Protein AF-A0AA96W6Y9-F1 (afdb_monomer_lite)

Sequence (75 aa):
MRKVQPVVVLGRLGVLLTTPAGAEAQGAGQDTGRDISRDTLAAVVGWTPTLHQKIDSAGKADREVARGAGAGRIR

Structure (mmCIF, N/CA/C/O backbone):
data_AF-A0AA96W6Y9-F1
#
_entry.id   AF-A0AA96W6Y9-F1
#
loop_
_atom_site.group_PDB
_atom_site.id
_atom_site.type_symbol
_atom_site.label_atom_id
_atom_site.label_alt_id
_atom_site.label_comp_id
_atom_site.label_asym_id
_atom_site.label_entity_id
_atom_site.label_seq_id
_atom_site.pdbx_PDB_ins_code
_atom_site.Cartn_x
_atom_site.Cartn_y
_atom_site.Cartn_z
_atom_site.occupancy
_atom_site.B_iso_or_equiv
_atom_site.auth_seq_id
_atom_site.auth_comp_id
_atom_site.auth_asym_id
_atom_site.auth_atom_id
_atom_site.pdbx_PDB_model_num
ATOM 1 N N . MET A 1 1 ? -18.011 51.072 -89.137 1.00 47.66 1 MET A N 1
ATOM 2 C CA . MET A 1 1 ? -17.325 51.026 -87.826 1.00 47.66 1 MET A CA 1
ATOM 3 C C . MET A 1 1 ? -18.154 50.176 -86.872 1.00 47.66 1 MET A C 1
ATOM 5 O O . MET A 1 1 ? -19.194 50.631 -86.415 1.00 47.66 1 MET A O 1
ATOM 9 N N . ARG A 1 2 ? -17.767 48.918 -86.638 1.00 45.62 2 ARG A N 1
ATOM 10 C CA . ARG A 1 2 ? -18.434 48.020 -85.680 1.00 45.62 2 ARG A CA 1
ATOM 11 C C . ARG A 1 2 ? -17.360 47.428 -84.775 1.00 45.62 2 ARG A C 1
ATOM 13 O O . ARG A 1 2 ? -16.479 46.721 -85.249 1.00 45.62 2 ARG A O 1
ATOM 20 N N . LYS A 1 3 ? -17.404 47.811 -83.498 1.00 49.31 3 LYS A N 1
ATOM 21 C CA . LYS A 1 3 ? -16.539 47.307 -82.430 1.00 49.31 3 LYS A CA 1
ATOM 22 C C . LYS A 1 3 ? -16.962 45.867 -82.137 1.00 49.31 3 LYS A C 1
ATOM 24 O O . LYS A 1 3 ? -18.085 45.652 -81.696 1.00 49.31 3 LYS A O 1
ATOM 29 N N . VAL A 1 4 ? -16.086 44.906 -82.404 1.00 52.03 4 VAL A N 1
ATOM 30 C CA . VAL A 1 4 ? -16.250 43.516 -81.968 1.00 52.03 4 VAL A CA 1
ATOM 31 C C . VAL A 1 4 ? -15.345 43.354 -80.755 1.00 52.03 4 VAL A C 1
ATOM 33 O O . VAL A 1 4 ? -14.128 43.415 -80.892 1.00 52.03 4 VAL A O 1
ATOM 36 N N . GLN A 1 5 ? -15.927 43.235 -79.563 1.00 48.34 5 GLN A N 1
ATOM 37 C CA . GLN A 1 5 ? -15.190 42.793 -78.383 1.00 48.34 5 GLN A CA 1
ATOM 38 C C . GLN A 1 5 ? -15.383 41.285 -78.240 1.00 48.34 5 GLN A C 1
ATOM 40 O O . GLN A 1 5 ? -16.524 40.855 -78.052 1.00 48.34 5 GLN A O 1
ATOM 45 N N . PRO A 1 6 ? -14.320 40.470 -78.332 1.00 43.97 6 PRO A N 1
ATOM 46 C CA . PRO A 1 6 ? -14.422 39.077 -77.969 1.00 43.97 6 PRO A CA 1
ATOM 47 C C . PRO A 1 6 ? -14.094 38.880 -76.483 1.00 43.97 6 PRO A C 1
ATOM 49 O O . PRO A 1 6 ? -12.989 39.146 -76.026 1.00 43.97 6 PRO A O 1
ATOM 52 N N . VAL A 1 7 ? -15.081 38.299 -75.801 1.00 46.19 7 VAL A N 1
ATOM 53 C CA . VAL A 1 7 ? -14.902 37.132 -74.928 1.00 46.19 7 VAL A CA 1
ATOM 54 C C . VAL A 1 7 ? -14.397 37.399 -73.502 1.00 46.19 7 VAL A C 1
ATOM 56 O O . VAL A 1 7 ? -13.211 37.438 -73.194 1.00 46.19 7 VAL A O 1
ATOM 59 N N . VAL A 1 8 ? -15.379 37.435 -72.597 1.00 50.19 8 VAL A N 1
ATOM 60 C CA . VAL A 1 8 ? -15.269 36.996 -71.202 1.00 50.19 8 VAL A CA 1
ATOM 61 C C . VAL A 1 8 ? -15.021 35.483 -71.191 1.00 50.19 8 VAL A C 1
ATOM 63 O O . VAL A 1 8 ? -15.934 34.714 -71.473 1.00 50.19 8 VAL A O 1
ATOM 66 N N . VAL A 1 9 ? -13.810 35.053 -70.834 1.00 41.78 9 VAL A N 1
ATOM 67 C CA . VAL A 1 9 ? -13.541 33.718 -70.268 1.00 41.78 9 VAL A CA 1
ATOM 68 C C . VAL A 1 9 ? -12.538 33.912 -69.136 1.00 41.78 9 VAL A C 1
ATOM 70 O O . VAL A 1 9 ? -11.331 33.857 -69.334 1.00 41.78 9 VAL A O 1
ATOM 73 N N . LEU A 1 10 ? -13.045 34.163 -67.929 1.00 46.47 10 LEU A N 1
ATOM 74 C CA . LEU A 1 10 ? -12.273 33.995 -66.700 1.00 46.47 10 LEU A CA 1
ATOM 75 C C . LEU A 1 10 ? -12.734 32.685 -66.053 1.00 46.47 10 LEU A C 1
ATOM 77 O O . LEU A 1 10 ? -13.495 32.661 -65.090 1.00 46.47 10 LEU A O 1
ATOM 81 N N . GLY A 1 11 ? -12.347 31.577 -66.685 1.00 42.50 11 GLY A N 1
ATOM 82 C CA . GLY A 1 11 ? -12.607 30.219 -66.223 1.00 42.50 11 GLY A CA 1
ATOM 83 C C . GLY A 1 11 ? -11.372 29.626 -65.547 1.00 42.50 11 GLY A C 1
ATOM 84 O O . GLY A 1 11 ? -10.366 29.394 -66.202 1.00 42.50 11 GLY A O 1
ATOM 85 N N . ARG A 1 12 ? -11.483 29.365 -64.238 1.00 57.06 12 ARG A N 1
ATOM 86 C CA . ARG A 1 12 ? -10.785 28.313 -63.466 1.00 57.06 12 ARG A CA 1
ATOM 87 C C . ARG A 1 12 ? -9.302 28.043 -63.791 1.00 57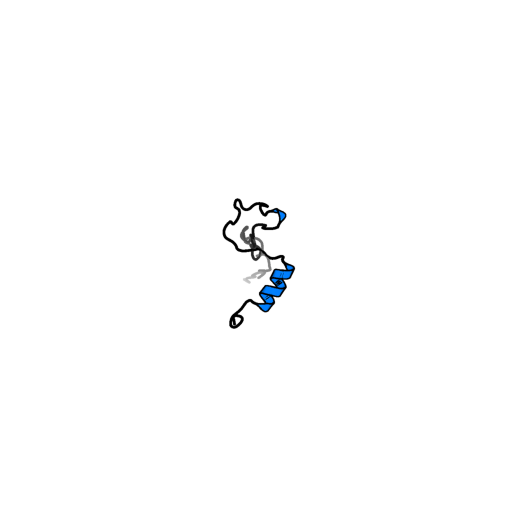.06 12 ARG A C 1
ATOM 89 O O . ARG A 1 12 ? -8.956 26.934 -64.184 1.00 57.06 12 ARG A O 1
ATOM 96 N N . LEU A 1 13 ? -8.407 28.981 -63.485 1.00 51.25 13 LEU A N 1
ATOM 97 C CA . LEU A 1 13 ? -6.986 28.651 -63.305 1.00 51.25 13 LEU A CA 1
ATOM 98 C C . LEU A 1 13 ? -6.346 29.570 -62.256 1.00 51.25 13 LEU A C 1
ATOM 100 O O . LEU A 1 13 ? -5.629 30.509 -62.575 1.00 51.25 13 LEU A O 1
ATOM 104 N N . GLY A 1 14 ? -6.678 29.342 -60.985 1.00 46.03 14 GLY A N 1
ATOM 105 C CA . GLY A 1 14 ? -6.240 30.198 -59.877 1.00 46.03 14 GLY A CA 1
ATOM 106 C C . GLY A 1 14 ? -6.146 29.479 -58.533 1.00 46.03 14 GLY A C 1
ATOM 107 O O . GLY A 1 14 ? -6.416 30.087 -57.507 1.00 46.03 14 GLY A O 1
ATOM 108 N N . VAL A 1 15 ? -5.808 28.185 -58.524 1.00 56.78 15 VAL A N 1
ATOM 109 C CA . VAL A 1 15 ? -5.532 27.427 -57.290 1.00 56.78 15 VAL A CA 1
ATOM 110 C C . VAL A 1 15 ? -4.300 26.554 -57.519 1.00 56.78 15 VAL A C 1
ATOM 112 O O . VAL A 1 15 ? -4.429 25.362 -57.770 1.00 56.78 15 VAL A O 1
ATOM 115 N N . LEU A 1 16 ? -3.098 27.142 -57.503 1.00 54.72 16 LEU A N 1
ATOM 116 C CA . LEU A 1 16 ? -1.877 26.323 -57.433 1.00 54.72 16 LEU A CA 1
ATOM 117 C C . LEU A 1 16 ? -0.638 26.974 -56.791 1.00 54.72 16 LEU A C 1
ATOM 119 O O . LEU A 1 16 ? 0.413 26.351 -56.834 1.00 54.72 16 LEU A O 1
ATOM 123 N N . LEU A 1 17 ? -0.671 28.190 -56.223 1.00 57.78 17 LEU A N 1
ATOM 124 C CA . LEU A 1 17 ? 0.610 28.865 -55.918 1.00 57.78 17 LEU A CA 1
ATOM 125 C C . LEU A 1 17 ? 0.806 29.523 -54.551 1.00 57.78 17 LEU A C 1
ATOM 127 O O . LEU A 1 17 ? 1.806 30.210 -54.385 1.00 57.78 17 LEU A O 1
ATOM 131 N N . THR A 1 18 ? -0.030 29.296 -53.536 1.00 57.16 18 THR A N 1
ATOM 132 C CA . THR A 1 18 ? 0.328 29.811 -52.197 1.00 57.16 18 THR A CA 1
ATOM 133 C C . THR A 1 18 ? -0.397 29.115 -51.045 1.00 57.16 18 THR A C 1
ATOM 135 O O . THR A 1 18 ? -1.008 29.734 -50.181 1.00 57.16 18 THR A O 1
ATOM 138 N N . THR A 1 19 ? -0.314 27.786 -50.980 1.00 61.66 19 THR A N 1
ATOM 139 C CA . THR A 1 19 ? -0.262 27.183 -49.642 1.00 61.66 19 THR A CA 1
ATOM 140 C C . THR A 1 19 ? 1.142 27.499 -49.126 1.00 61.66 19 THR A C 1
ATOM 142 O O . THR A 1 19 ? 2.098 27.114 -49.806 1.00 61.66 19 THR A O 1
ATOM 145 N N . PRO A 1 20 ? 1.333 28.235 -48.015 1.00 57.12 20 PRO A N 1
ATOM 146 C CA . PRO A 1 20 ? 2.659 28.325 -47.428 1.00 57.12 20 PRO A CA 1
ATOM 147 C C . PRO A 1 20 ? 3.136 26.894 -47.166 1.00 57.12 20 PRO A C 1
ATOM 149 O O . PRO A 1 20 ? 2.452 26.113 -46.501 1.00 57.12 20 PRO A O 1
ATOM 152 N N . ALA A 1 21 ? 4.284 26.535 -47.736 1.00 61.25 21 ALA A N 1
ATOM 153 C CA . ALA A 1 21 ? 5.042 25.385 -47.274 1.00 61.25 21 ALA A CA 1
ATOM 154 C C . ALA A 1 21 ? 5.340 25.650 -45.789 1.00 61.25 21 ALA A C 1
ATOM 156 O O . ALA A 1 21 ? 6.137 26.527 -45.472 1.00 61.25 21 ALA A O 1
ATOM 157 N N . GLY A 1 22 ? 4.580 25.013 -44.898 1.00 58.91 22 GLY A N 1
ATOM 158 C CA . GLY A 1 22 ? 4.555 25.349 -43.470 1.00 58.91 22 GLY A CA 1
ATOM 159 C C . GLY A 1 22 ? 3.178 25.275 -42.802 1.00 58.91 22 GLY A C 1
ATOM 160 O O . GLY A 1 22 ? 3.076 25.530 -41.610 1.00 58.91 22 GLY A O 1
ATOM 161 N N . ALA A 1 23 ? 2.107 24.904 -43.513 1.00 55.66 23 ALA A N 1
ATOM 162 C CA . ALA A 1 23 ? 0.887 24.414 -42.864 1.00 55.66 23 ALA A CA 1
ATOM 163 C C . ALA A 1 23 ? 1.040 22.922 -42.524 1.00 55.66 23 ALA A C 1
ATOM 165 O O . ALA A 1 23 ? 0.301 22.066 -43.009 1.00 55.66 23 ALA A O 1
ATOM 166 N N . GLU A 1 24 ? 2.040 22.602 -41.707 1.00 56.62 24 GLU A N 1
ATOM 167 C CA . GLU A 1 24 ? 1.994 21.380 -40.924 1.00 56.62 24 GLU A CA 1
ATOM 168 C C . GLU A 1 24 ? 0.797 21.513 -39.988 1.00 56.62 24 GLU A C 1
ATOM 170 O O . GLU A 1 24 ? 0.787 22.322 -39.061 1.00 56.62 24 GLU A O 1
ATOM 175 N N . ALA A 1 25 ? -0.264 20.761 -40.283 1.00 53.75 25 ALA A N 1
ATOM 176 C CA . ALA A 1 25 ? -1.256 20.429 -39.283 1.00 53.75 25 ALA A CA 1
ATOM 177 C C . ALA A 1 25 ? -0.484 19.720 -38.171 1.00 53.75 25 ALA A C 1
ATOM 179 O O . ALA A 1 25 ? -0.235 18.517 -38.247 1.00 53.75 25 ALA A O 1
ATOM 180 N N . GLN A 1 26 ? -0.016 20.502 -37.197 1.00 52.91 26 GLN A N 1
ATOM 181 C CA . GLN A 1 26 ? 0.531 20.007 -35.951 1.00 52.91 26 GLN A CA 1
ATOM 182 C C . GLN A 1 26 ? -0.550 19.103 -35.395 1.00 52.91 26 GLN A C 1
ATOM 184 O O . GL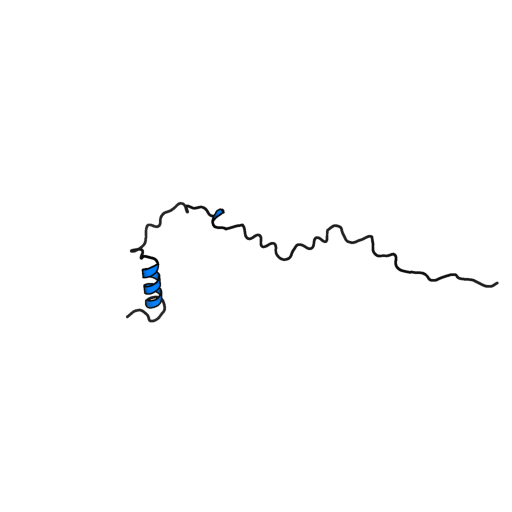N A 1 26 ? -1.637 19.560 -35.031 1.00 52.91 26 GLN A O 1
ATOM 189 N N . GLY A 1 27 ? -0.276 17.802 -35.503 1.00 52.91 27 GLY A N 1
ATOM 190 C CA . GLY A 1 27 ? -1.175 16.754 -35.081 1.00 52.91 27 GLY A CA 1
ATOM 191 C C . GLY A 1 27 ? -1.720 17.123 -33.716 1.00 52.91 27 GLY A C 1
ATOM 192 O O . GLY A 1 27 ? -0.977 17.554 -32.833 1.00 52.91 27 GLY A O 1
ATOM 193 N N . ALA A 1 28 ? -3.039 17.023 -33.601 1.00 52.88 28 ALA A N 1
ATOM 194 C CA . ALA A 1 28 ? -3.758 17.151 -32.354 1.00 52.88 28 ALA A CA 1
ATOM 195 C C . ALA A 1 28 ? -2.954 16.489 -31.229 1.00 52.88 28 ALA A C 1
ATOM 197 O O . ALA A 1 28 ? -2.688 15.295 -31.303 1.00 52.88 28 ALA A O 1
ATOM 198 N N . GLY A 1 29 ? -2.543 17.295 -30.245 1.00 55.50 29 GLY A N 1
ATOM 199 C CA . GLY A 1 29 ? -1.914 16.851 -29.007 1.00 55.50 29 GLY A CA 1
ATOM 200 C C . GLY A 1 29 ? -0.835 15.795 -29.205 1.00 55.50 29 GLY A C 1
ATOM 201 O O . GLY A 1 29 ? -1.088 14.608 -29.016 1.00 55.50 29 GLY A O 1
ATOM 202 N N . GLN A 1 30 ? 0.396 16.220 -29.481 1.00 57.62 30 GLN A N 1
ATOM 203 C CA . GLN A 1 30 ? 1.532 15.395 -29.101 1.00 57.62 30 GLN A CA 1
ATOM 204 C C . GLN A 1 30 ? 1.531 15.368 -27.568 1.00 57.62 30 GLN A C 1
ATOM 206 O O . GLN A 1 30 ? 2.096 16.241 -26.914 1.00 57.62 30 GLN A O 1
ATOM 211 N N . ASP A 1 31 ? 0.795 14.412 -26.998 1.00 58.97 31 ASP A N 1
ATOM 212 C CA . ASP A 1 31 ? 1.001 13.948 -25.639 1.00 58.97 31 ASP A CA 1
ATOM 213 C C . ASP A 1 31 ? 2.438 13.436 -25.613 1.00 58.97 31 ASP A C 1
ATOM 215 O O . ASP A 1 31 ? 2.732 12.272 -25.869 1.00 58.97 31 ASP A O 1
ATOM 219 N N . THR A 1 32 ? 3.376 14.350 -25.379 1.00 60.19 32 THR A N 1
ATOM 220 C CA . THR A 1 32 ? 4.769 14.031 -25.093 1.00 60.19 32 THR A CA 1
ATOM 221 C C . THR A 1 32 ? 4.872 13.461 -23.683 1.00 60.19 32 THR A C 1
ATOM 223 O O . THR A 1 32 ? 5.851 13.748 -22.987 1.00 60.19 32 THR A O 1
ATOM 226 N N . GLY A 1 33 ? 3.854 12.726 -23.216 1.00 63.53 33 GLY A N 1
ATOM 227 C CA . GLY A 1 33 ? 3.951 11.814 -22.102 1.00 63.53 33 GLY A CA 1
ATOM 228 C C . GLY A 1 33 ? 5.218 11.027 -22.342 1.00 63.53 33 GLY A C 1
ATOM 229 O O . GLY A 1 33 ? 5.283 10.184 -23.235 1.00 63.53 33 GLY A O 1
ATOM 230 N N . ARG A 1 34 ? 6.286 11.406 -21.627 1.00 71.38 34 ARG A N 1
ATOM 231 C CA . ARG A 1 34 ? 7.522 10.635 -21.652 1.00 71.38 34 ARG A CA 1
ATOM 232 C C . ARG A 1 34 ? 7.080 9.211 -21.403 1.00 71.38 34 ARG A C 1
ATOM 234 O O . ARG A 1 34 ? 6.291 8.999 -20.484 1.00 71.38 34 ARG A O 1
ATOM 241 N N . ASP A 1 35 ? 7.548 8.286 -22.227 1.00 69.12 35 ASP A N 1
ATOM 242 C CA . ASP A 1 35 ? 7.318 6.874 -21.992 1.00 69.12 35 ASP A CA 1
ATOM 243 C C . ASP A 1 35 ? 7.798 6.561 -20.566 1.00 69.12 35 ASP A C 1
ATOM 245 O O . ASP A 1 35 ? 8.997 6.520 -20.295 1.00 69.12 35 ASP A O 1
ATOM 249 N N . ILE A 1 36 ? 6.844 6.472 -19.637 1.00 77.62 36 ILE A N 1
ATOM 250 C CA . ILE A 1 36 ? 7.008 6.068 -18.237 1.00 77.62 36 ILE A CA 1
ATOM 251 C C . ILE A 1 36 ? 6.446 4.657 -18.062 1.00 77.62 36 ILE A C 1
ATOM 253 O O . ILE A 1 36 ? 5.864 4.326 -17.024 1.00 77.62 36 ILE A O 1
ATOM 257 N N . SER A 1 37 ? 6.556 3.829 -19.104 1.00 82.88 37 SER A N 1
ATOM 258 C CA . SER A 1 37 ? 6.289 2.406 -18.995 1.00 82.88 37 SER A CA 1
ATOM 259 C C . SER A 1 37 ? 7.149 1.784 -17.896 1.00 82.88 37 SER A C 1
ATOM 261 O O . SER A 1 37 ? 8.167 2.313 -17.449 1.00 82.88 37 SER A O 1
ATOM 263 N N . ARG A 1 38 ? 6.729 0.605 -17.441 1.00 80.56 38 ARG A N 1
ATOM 264 C CA . ARG A 1 38 ? 7.516 -0.191 -16.495 1.00 80.56 38 ARG A CA 1
ATOM 265 C C . ARG A 1 38 ? 8.959 -0.379 -16.977 1.00 80.56 38 ARG A C 1
ATOM 267 O O . ARG A 1 38 ? 9.860 -0.409 -16.147 1.00 80.56 38 ARG A O 1
ATOM 274 N N . ASP A 1 39 ? 9.149 -0.481 -18.290 1.00 85.94 39 ASP A N 1
ATOM 275 C CA . ASP A 1 39 ? 10.437 -0.763 -18.918 1.00 85.94 39 ASP A CA 1
ATOM 276 C C . ASP A 1 39 ? 11.383 0.447 -18.882 1.00 85.94 39 ASP A C 1
ATOM 278 O O . ASP A 1 39 ? 12.602 0.277 -18.905 1.00 85.94 39 ASP A O 1
ATOM 282 N N . THR A 1 40 ? 10.845 1.664 -18.764 1.00 86.44 40 THR A N 1
ATOM 283 C CA . THR A 1 40 ? 11.624 2.905 -18.636 1.00 86.44 40 THR A CA 1
ATOM 284 C C . THR A 1 40 ? 11.765 3.384 -17.185 1.00 86.44 40 THR A C 1
ATOM 286 O O . THR A 1 40 ? 12.457 4.373 -16.927 1.00 86.44 40 THR A O 1
ATOM 289 N N . LEU A 1 41 ? 11.152 2.689 -16.216 1.00 89.00 41 LEU A N 1
ATOM 290 C CA . LEU A 1 41 ? 11.214 3.026 -14.793 1.00 89.00 41 LEU A CA 1
ATOM 291 C C . LEU A 1 41 ? 12.439 2.403 -14.107 1.00 89.00 41 LEU A C 1
ATOM 293 O O . LEU A 1 41 ? 12.714 1.210 -14.228 1.00 89.00 41 LEU A O 1
ATOM 297 N N . ALA A 1 42 ? 13.154 3.202 -13.309 1.00 90.19 42 ALA A N 1
ATOM 298 C CA . ALA A 1 42 ? 14.245 2.691 -12.486 1.00 90.19 42 ALA A CA 1
ATOM 299 C C . ALA A 1 42 ? 13.717 1.667 -11.465 1.00 90.19 42 ALA A C 1
ATOM 301 O O . ALA A 1 42 ? 12.788 1.947 -10.709 1.00 90.19 42 ALA A O 1
ATOM 302 N N . ALA A 1 43 ? 14.354 0.496 -11.399 1.00 90.69 43 ALA A N 1
ATOM 303 C CA . ALA A 1 43 ? 13.969 -0.562 -10.463 1.00 90.69 43 ALA A CA 1
ATOM 304 C C . ALA A 1 43 ? 14.255 -0.213 -8.987 1.00 90.69 43 ALA A C 1
ATOM 306 O O . ALA A 1 43 ? 13.715 -0.848 -8.083 1.00 90.69 43 ALA A O 1
ATOM 307 N N . VAL A 1 44 ? 15.123 0.772 -8.731 1.00 92.69 44 VAL A N 1
ATOM 308 C CA . VAL A 1 44 ? 15.597 1.152 -7.394 1.00 92.69 44 VAL A CA 1
ATOM 309 C C . VAL A 1 44 ? 15.462 2.660 -7.206 1.00 92.69 44 VAL A C 1
ATOM 311 O O . VAL A 1 44 ? 15.845 3.435 -8.077 1.00 92.69 44 VAL A O 1
ATOM 314 N N . VAL A 1 45 ? 14.954 3.071 -6.039 1.00 93.94 45 VAL A N 1
ATOM 315 C CA . VAL A 1 45 ? 14.642 4.479 -5.711 1.00 93.94 45 VAL A CA 1
ATOM 316 C C . VAL A 1 45 ? 15.696 5.179 -4.838 1.00 93.94 45 VAL A C 1
ATOM 318 O O . VAL A 1 45 ? 15.527 6.339 -4.481 1.00 93.94 45 VAL A O 1
ATOM 321 N N . GLY A 1 46 ? 16.783 4.491 -4.476 1.00 96.69 46 GLY A N 1
ATOM 322 C CA . GLY A 1 46 ? 17.954 5.087 -3.813 1.00 96.69 46 GLY A CA 1
ATOM 323 C C . GLY A 1 46 ? 17.863 5.279 -2.294 1.00 96.69 46 GLY A C 1
ATOM 324 O O . GLY A 1 46 ? 18.812 5.779 -1.699 1.00 96.69 46 GLY A O 1
ATOM 325 N N . TRP A 1 47 ? 16.771 4.868 -1.643 1.00 97.62 47 TRP A N 1
ATOM 326 C CA . TRP A 1 47 ? 16.656 4.893 -0.181 1.00 97.62 47 TRP A CA 1
ATOM 327 C C . TRP A 1 47 ? 15.718 3.800 0.340 1.00 97.62 47 TRP A C 1
ATOM 329 O O . TRP A 1 47 ? 14.923 3.237 -0.412 1.00 97.62 47 TRP A O 1
ATOM 339 N N . THR A 1 48 ? 15.813 3.504 1.638 1.00 96.94 48 THR A N 1
ATOM 340 C CA . THR A 1 48 ? 14.904 2.592 2.347 1.00 96.94 48 THR A CA 1
ATOM 341 C C . THR A 1 48 ? 14.210 3.349 3.483 1.00 96.94 48 THR A C 1
ATOM 343 O O . THR A 1 48 ? 14.912 3.899 4.336 1.00 96.94 48 THR A O 1
ATOM 346 N N . PRO A 1 49 ? 12.864 3.391 3.531 1.00 96.81 49 PRO A N 1
ATOM 347 C CA . PRO A 1 49 ? 12.134 3.990 4.644 1.00 96.81 49 PRO A CA 1
ATOM 348 C C . PRO A 1 49 ? 12.444 3.303 5.973 1.00 96.81 49 PRO A C 1
ATOM 350 O O . PRO A 1 49 ? 12.392 2.082 6.064 1.00 96.81 49 PRO A O 1
ATOM 353 N N . THR A 1 50 ? 12.731 4.089 7.012 1.00 97.50 50 THR A N 1
ATOM 354 C CA . THR A 1 50 ? 13.055 3.572 8.356 1.00 97.50 50 THR A CA 1
ATOM 355 C C . THR A 1 50 ? 11.958 3.821 9.386 1.00 97.50 50 THR A C 1
ATOM 357 O O . THR A 1 50 ? 11.881 3.109 10.383 1.00 97.50 50 THR A O 1
ATOM 360 N N . LEU A 1 51 ? 11.088 4.809 9.159 1.00 98.31 51 LEU A N 1
ATOM 361 C CA . LEU A 1 51 ? 9.997 5.146 10.068 1.00 98.31 51 LEU A CA 1
ATOM 362 C C . LEU A 1 51 ? 8.676 4.579 9.550 1.00 98.31 51 LEU A C 1
ATOM 364 O O . LEU A 1 51 ? 7.975 5.211 8.762 1.00 98.31 51 LEU A O 1
ATOM 368 N N . HIS A 1 52 ? 8.333 3.385 10.015 1.00 97.69 52 HIS A N 1
ATOM 369 C CA . HIS A 1 52 ? 7.033 2.772 9.783 1.00 97.69 52 HIS A CA 1
ATOM 370 C C . HIS A 1 52 ? 6.711 1.785 10.909 1.00 97.69 52 HIS A C 1
ATOM 372 O O . HIS A 1 52 ? 7.604 1.237 11.553 1.00 97.69 52 HIS A O 1
ATOM 378 N N . GLN A 1 53 ? 5.422 1.541 11.139 1.00 97.81 53 GLN A N 1
ATOM 379 C CA . GLN A 1 53 ? 4.991 0.405 11.951 1.00 97.81 53 GLN A CA 1
ATOM 380 C C . GLN A 1 53 ? 5.013 -0.876 11.110 1.00 97.81 53 GLN A C 1
ATOM 382 O O . GLN A 1 53 ? 5.503 -0.895 9.980 1.00 97.81 53 GLN A O 1
ATOM 387 N N . LYS A 1 54 ? 4.491 -1.973 11.651 1.00 97.75 54 LYS A N 1
ATOM 388 C CA . LYS A 1 54 ? 4.364 -3.230 10.914 1.00 97.75 54 LYS A CA 1
ATOM 389 C C . LYS A 1 54 ? 3.661 -3.022 9.562 1.00 97.75 54 LYS A C 1
ATOM 391 O O . LYS A 1 54 ? 2.595 -2.418 9.506 1.00 97.75 54 LYS A O 1
ATOM 396 N N . ILE A 1 55 ? 4.255 -3.567 8.499 1.00 97.44 55 ILE A N 1
ATOM 397 C CA . ILE A 1 55 ? 3.665 -3.594 7.158 1.00 97.44 55 ILE A CA 1
ATOM 398 C C . ILE A 1 55 ? 2.867 -4.888 7.013 1.00 97.44 55 ILE A C 1
ATOM 400 O O . ILE A 1 55 ? 3.404 -5.987 7.169 1.00 97.44 55 ILE A O 1
ATOM 404 N N . ASP A 1 56 ? 1.577 -4.752 6.736 1.00 98.31 56 ASP A N 1
ATOM 405 C CA . ASP A 1 56 ? 0.692 -5.885 6.499 1.00 98.31 56 ASP A CA 1
ATOM 406 C C . ASP A 1 56 ? 0.794 -6.424 5.069 1.00 98.31 56 ASP A C 1
ATOM 408 O O . ASP A 1 56 ? 1.213 -5.735 4.139 1.00 98.31 56 ASP A O 1
ATOM 412 N N . SER A 1 57 ? 0.377 -7.680 4.879 1.00 98.56 57 SER A N 1
ATOM 413 C CA . SER A 1 57 ? 0.237 -8.248 3.538 1.00 98.56 57 SER A CA 1
ATOM 414 C C . SER A 1 57 ? -0.872 -7.538 2.762 1.00 98.56 57 SER A C 1
ATOM 416 O O . SER A 1 57 ? -1.858 -7.091 3.350 1.00 98.56 57 SER A O 1
ATOM 418 N N . ALA A 1 58 ? -0.763 -7.509 1.431 1.00 98.38 58 ALA A N 1
ATOM 419 C CA . ALA A 1 58 ? -1.728 -6.818 0.574 1.00 98.38 58 ALA A CA 1
ATOM 420 C C . ALA A 1 58 ? -3.186 -7.243 0.842 1.00 98.38 58 ALA A C 1
ATOM 422 O O . ALA A 1 58 ? -4.057 -6.398 1.013 1.00 98.38 58 ALA A O 1
ATOM 423 N N . GLY A 1 59 ? -3.454 -8.548 0.971 1.00 98.56 59 GLY A N 1
ATOM 424 C CA . GLY A 1 59 ? -4.812 -9.045 1.228 1.00 98.56 59 GLY A CA 1
ATOM 425 C C . GLY A 1 59 ? -5.343 -8.746 2.636 1.00 98.56 59 GLY A C 1
ATOM 426 O O . GLY A 1 59 ? -6.555 -8.663 2.831 1.00 98.56 59 GLY A O 1
ATOM 427 N N . LYS A 1 60 ? -4.464 -8.595 3.636 1.00 98.44 60 LYS A N 1
ATOM 428 C CA . LYS A 1 60 ? -4.868 -8.142 4.976 1.00 98.44 60 LYS A CA 1
ATOM 429 C C . LYS A 1 60 ? -5.155 -6.644 4.955 1.00 98.44 60 LYS A C 1
ATOM 431 O O . LYS A 1 60 ? -6.215 -6.243 5.429 1.00 98.44 60 LYS A O 1
ATOM 436 N N . ALA A 1 61 ? -4.253 -5.871 4.352 1.00 98.31 61 ALA A N 1
ATOM 437 C CA . ALA A 1 61 ? -4.386 -4.431 4.195 1.00 98.31 61 ALA A CA 1
ATOM 438 C C . ALA A 1 61 ? -5.699 -4.068 3.487 1.00 98.31 61 ALA A C 1
ATOM 440 O O . ALA A 1 61 ? -6.440 -3.244 4.005 1.00 98.31 61 ALA A O 1
ATOM 441 N N . ASP A 1 62 ? -6.048 -4.748 2.392 1.00 98.56 62 ASP A N 1
ATOM 442 C CA . ASP A 1 62 ? -7.316 -4.547 1.676 1.00 98.56 62 ASP A CA 1
ATOM 443 C C . ASP A 1 62 ? -8.542 -4.669 2.603 1.00 98.56 62 ASP A C 1
ATOM 445 O O . ASP A 1 62 ? -9.324 -3.729 2.774 1.00 98.56 62 ASP A O 1
ATOM 449 N N . ARG A 1 63 ? -8.656 -5.797 3.317 1.00 98.38 63 ARG A N 1
ATOM 450 C CA . ARG A 1 63 ? -9.778 -6.044 4.235 1.00 98.38 63 ARG A CA 1
ATOM 451 C C . ARG A 1 63 ? -9.803 -5.086 5.421 1.00 98.38 63 ARG A C 1
ATOM 453 O O . ARG A 1 63 ? -10.878 -4.779 5.937 1.00 98.38 63 ARG A O 1
ATOM 460 N N . GLU A 1 64 ? -8.641 -4.709 5.943 1.00 97.75 64 GLU A N 1
ATOM 461 C CA . GLU A 1 64 ? -8.536 -3.828 7.107 1.00 97.75 64 GLU A CA 1
ATOM 462 C C . GLU A 1 64 ? -8.791 -2.372 6.755 1.00 97.75 64 GLU A C 1
ATOM 464 O O . GLU A 1 64 ? -9.531 -1.725 7.490 1.00 97.75 64 GLU A O 1
ATOM 469 N N . VAL A 1 65 ? -8.298 -1.888 5.617 1.00 97.94 65 VAL A N 1
ATOM 470 C CA . VAL A 1 65 ? -8.586 -0.541 5.112 1.00 97.94 65 VAL A CA 1
ATOM 471 C C . VAL A 1 65 ? -10.073 -0.401 4.808 1.00 97.94 65 VAL A C 1
ATOM 473 O O . VAL A 1 65 ? -10.696 0.528 5.317 1.00 97.94 65 VAL A O 1
ATOM 476 N N . ALA A 1 66 ? -10.678 -1.360 4.096 1.00 97.81 66 ALA A N 1
ATOM 477 C CA . ALA A 1 66 ? -12.115 -1.340 3.801 1.00 97.81 66 ALA A CA 1
ATOM 478 C C . ALA A 1 66 ? -12.983 -1.297 5.072 1.00 97.81 66 ALA A C 1
ATOM 480 O O . ALA A 1 66 ? -14.061 -0.706 5.092 1.00 97.81 66 ALA A O 1
ATOM 481 N N . ARG A 1 67 ? -12.510 -1.913 6.163 1.00 95.94 67 ARG A N 1
ATOM 482 C CA . ARG A 1 67 ? -13.199 -1.881 7.454 1.00 95.94 67 ARG A CA 1
ATOM 483 C C . ARG A 1 67 ? -12.848 -0.641 8.270 1.00 95.94 67 ARG A C 1
ATOM 485 O O . ARG A 1 67 ? -13.709 -0.174 8.995 1.00 95.94 67 ARG A O 1
ATOM 492 N N . GLY A 1 68 ? -11.621 -0.149 8.253 1.00 96.19 68 GLY A N 1
ATOM 493 C CA . GLY A 1 68 ? -11.120 0.793 9.258 1.00 96.19 68 GLY A CA 1
ATOM 494 C C . GLY A 1 68 ? -10.966 2.231 8.778 1.00 96.19 68 GLY A C 1
ATOM 495 O O . GLY A 1 68 ? -11.011 3.138 9.603 1.00 96.19 68 GLY A O 1
ATOM 496 N N . ALA A 1 69 ? -10.790 2.456 7.476 1.00 97.44 69 ALA A N 1
ATOM 497 C CA . ALA A 1 69 ? -10.508 3.784 6.945 1.00 97.44 69 ALA A CA 1
ATOM 498 C C . ALA A 1 69 ? -11.783 4.633 6.800 1.00 97.44 69 ALA A C 1
ATOM 500 O O . ALA A 1 69 ? -12.848 4.131 6.444 1.00 97.44 69 ALA A O 1
ATOM 501 N N . GLY A 1 70 ? -11.654 5.938 7.053 1.00 96.69 70 GLY A N 1
ATOM 502 C CA . GLY A 1 70 ? -12.733 6.923 6.937 1.00 96.69 70 GLY A CA 1
ATOM 503 C C . GLY A 1 70 ? -13.209 7.492 8.277 1.00 96.69 70 GLY A C 1
ATOM 504 O O . GLY A 1 70 ? -12.848 7.017 9.355 1.00 96.69 70 GLY A O 1
ATOM 505 N N . ALA A 1 71 ? -14.022 8.548 8.210 1.00 97.38 71 ALA A N 1
ATOM 506 C CA . ALA A 1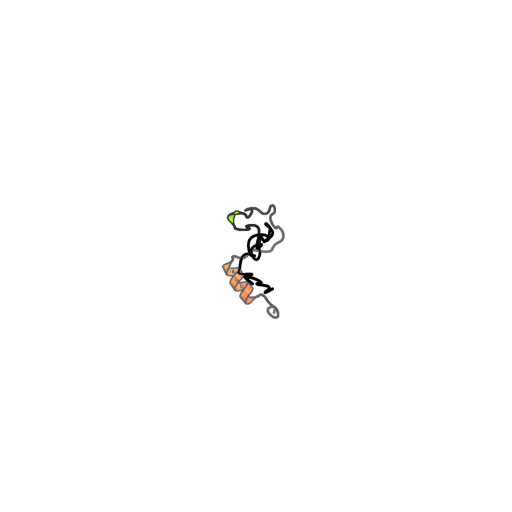 71 ? -14.594 9.188 9.393 1.00 97.38 71 ALA A CA 1
ATOM 507 C C . ALA A 1 71 ? -15.576 8.254 10.130 1.00 97.38 71 ALA A C 1
ATOM 509 O O . ALA A 1 71 ? -16.238 7.417 9.518 1.00 97.38 71 ALA A O 1
ATOM 510 N N . GLY A 1 72 ? -15.673 8.397 11.457 1.00 96.94 72 GLY A N 1
ATOM 511 C CA . GLY A 1 72 ? -16.622 7.634 1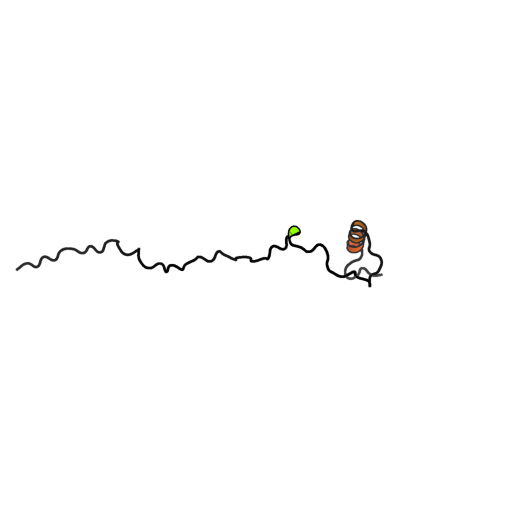2.283 1.00 96.94 72 GLY A CA 1
ATOM 512 C C . GLY A 1 72 ? -16.291 6.143 12.467 1.00 96.94 72 GLY A C 1
ATOM 513 O O . GLY A 1 72 ? -17.160 5.366 12.859 1.00 96.94 72 GLY A O 1
ATOM 514 N N . ARG A 1 73 ? -15.059 5.710 12.165 1.00 95.88 73 ARG A N 1
ATOM 515 C CA . ARG A 1 73 ? -14.621 4.304 12.302 1.00 95.88 73 ARG A CA 1
ATOM 516 C C . ARG A 1 73 ? -13.902 3.985 13.616 1.00 95.88 73 ARG A C 1
ATOM 518 O O . ARG A 1 73 ? -13.707 2.811 13.919 1.00 95.88 73 ARG A O 1
ATOM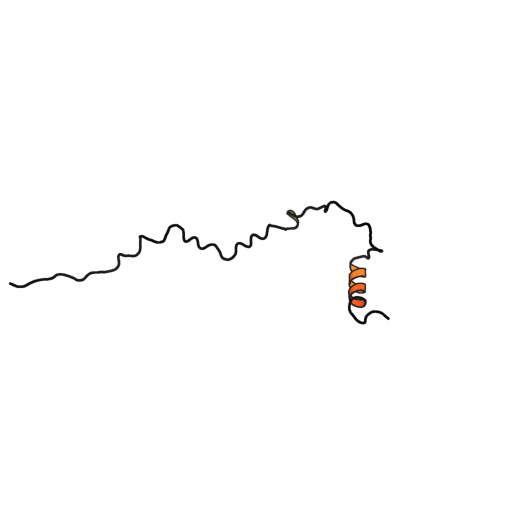 525 N N . ILE A 1 74 ? -13.542 5.007 14.390 1.00 93.38 74 ILE A N 1
ATOM 526 C CA . ILE A 1 74 ? -12.879 4.883 15.695 1.00 93.38 74 ILE A CA 1
ATOM 527 C C . ILE A 1 74 ? -13.951 4.784 16.787 1.00 93.3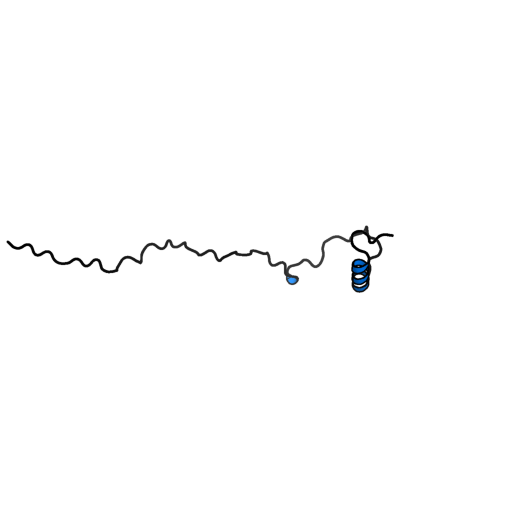8 74 ILE A C 1
ATOM 529 O O . ILE A 1 74 ? -14.974 5.466 16.703 1.00 93.38 74 ILE A O 1
ATOM 533 N N . ARG A 1 75 ? -13.725 3.915 17.774 1.00 85.75 75 ARG A N 1
ATOM 534 C CA . ARG A 1 75 ? -14.594 3.692 18.934 1.00 85.75 75 ARG A CA 1
ATOM 535 C C . ARG A 1 75 ? -13.793 3.865 20.210 1.00 85.75 75 ARG A C 1
ATOM 537 O O . ARG A 1 75 ? -12.610 3.459 20.176 1.00 85.75 75 ARG A O 1
#

pLDDT: mean 75.68, std 21.07, range [41.78, 98.56]

Foldseek 3Di:
DDDDDDDDDPDDDDPDPDPPPPPPPPPDDPPPVPPPPPVPDDPDDPDDDDDDDDDDDPVVCVVCCVQQDDPPRDD

Radius of gyration: 36.42 Å; chains: 1; bounding box: 36×60×107 Å

Secondary structure (DSSP, 8-state):
-----------S---SS-S-TT-----S---------GGGS-S--S-------PPPPHHHHHHHHHHH-STT---